Protein AF-B5HUN8-F1 (afdb_monomer_lite)

Radius of gyration: 24.02 Å; chains: 1; bounding box: 62×69×53 Å

Foldseek 3Di:
DFQAFQPPDPPPDDRQVLVVVLVVVVVVCVVVQLKDFPDDWDDDPRDIDTDIGNDDPVSVLQSQQVSCVPPRRDAFDWDADDDPPDPDPPDHDIDHHDDDPPPPDDDDDDDPPPDDDPPDPDDDDDDDDDDDDDD

Sequence (135 aa):
MPLLPTPDLPDGSYPFPWIEDVEDFLSGLEDQGDVEVFDEGEEDGDLYVFFVTGAGERDLLAVASRVATLPGVPAGAVAVLSNDEAEEFGLGRRVVLPLHVLAGSDSVGLGTQIRPVTQDMDHLVGRHGGPGGLQ

Organism: Streptomyces sviceus (strain ATCC 29083 / DSM 924 / JCM 4929 / NBRC 13980 / NCIMB 11184 / NRRL 5439 / UC 5370) (NCBI:txid463191)

Secondary structure (DSSP, 8-state):
-B-PPPTTPPTT--S-HHHHHHHHHHHHHHHHTS-EEEEEEEEETTEEEEEEESS-HHHHHHHHHHHTTSTTPPS--EEEE--TT-SSTT-SEEEESS-------------------------------------

pLDDT: mean 80.07, std 21.88, range [36.53, 98.19]

Structure (mmCIF, N/CA/C/O backbone):
data_AF-B5HUN8-F1
#
_entry.id   AF-B5HUN8-F1
#
loop_
_atom_site.group_PDB
_atom_site.id
_atom_site.type_symbol
_atom_site.label_atom_id
_atom_site.label_alt_id
_atom_site.label_comp_id
_atom_site.label_asym_id
_atom_site.label_entity_id
_atom_site.label_seq_id
_atom_site.pdbx_PDB_ins_code
_atom_site.Cartn_x
_atom_site.Cartn_y
_atom_site.Cartn_z
_atom_site.occupancy
_atom_site.B_iso_or_equiv
_atom_site.auth_seq_id
_atom_site.auth_comp_id
_atom_site.auth_asym_id
_atom_site.auth_atom_id
_atom_site.pdbx_PDB_model_num
ATOM 1 N N . MET A 1 1 ? 8.520 -0.936 2.068 1.00 93.50 1 MET A N 1
ATOM 2 C CA . MET A 1 1 ? 8.645 -2.029 1.077 1.00 93.50 1 MET A CA 1
ATOM 3 C C . MET A 1 1 ? 10.065 -2.050 0.549 1.00 93.50 1 MET A C 1
ATOM 5 O O . MET A 1 1 ? 10.556 -0.962 0.303 1.00 93.50 1 MET A O 1
ATOM 9 N N . PRO A 1 2 ? 10.743 -3.200 0.383 1.00 96.12 2 PRO A N 1
ATOM 10 C CA . PRO A 1 2 ? 12.069 -3.223 -0.240 1.00 96.12 2 PRO A CA 1
ATOM 11 C C . PRO A 1 2 ? 12.046 -2.625 -1.647 1.00 96.12 2 PRO A C 1
ATOM 13 O O . PRO A 1 2 ? 11.199 -3.002 -2.451 1.00 96.12 2 PRO A O 1
ATOM 16 N N . LEU A 1 3 ? 12.970 -1.721 -1.953 1.00 95.88 3 LEU A N 1
ATOM 17 C CA . LEU A 1 3 ? 13.075 -1.066 -3.254 1.00 95.88 3 LEU A CA 1
ATOM 18 C C . LEU A 1 3 ? 13.802 -1.984 -4.253 1.00 95.88 3 LEU A C 1
ATOM 20 O O . LEU A 1 3 ? 14.954 -1.768 -4.626 1.00 95.88 3 LEU A O 1
ATOM 24 N N . LEU A 1 4 ? 13.140 -3.079 -4.641 1.00 95.12 4 LEU A N 1
ATOM 25 C CA . LEU A 1 4 ? 13.680 -4.064 -5.578 1.00 95.12 4 LEU A CA 1
ATOM 26 C C . LEU A 1 4 ? 13.139 -3.816 -6.995 1.00 95.12 4 LEU A C 1
ATOM 28 O O . LEU A 1 4 ? 11.916 -3.757 -7.164 1.00 95.12 4 LEU A O 1
ATOM 32 N N . PRO A 1 5 ? 14.014 -3.705 -8.016 1.00 94.25 5 PRO A N 1
ATOM 33 C CA . PRO A 1 5 ? 13.579 -3.593 -9.401 1.00 94.25 5 PRO A CA 1
ATOM 34 C C . PRO A 1 5 ? 12.767 -4.814 -9.829 1.00 94.25 5 PRO A C 1
ATOM 36 O O . PRO A 1 5 ? 13.141 -5.953 -9.525 1.00 94.25 5 PRO A O 1
ATOM 39 N N . THR A 1 6 ? 11.689 -4.593 -10.577 1.00 94.69 6 THR A N 1
ATOM 40 C CA . THR A 1 6 ? 10.931 -5.692 -11.177 1.00 94.69 6 THR A CA 1
ATOM 41 C C . THR A 1 6 ? 11.802 -6.393 -12.231 1.00 94.69 6 THR A C 1
ATOM 43 O O . THR A 1 6 ? 12.351 -5.730 -13.116 1.00 94.69 6 THR A O 1
ATOM 46 N N . PRO A 1 7 ? 11.976 -7.725 -12.147 1.00 93.31 7 PRO A N 1
ATOM 47 C CA . PRO A 1 7 ? 12.779 -8.464 -13.113 1.00 93.31 7 PRO A CA 1
ATOM 48 C C . PRO A 1 7 ? 12.103 -8.497 -14.488 1.00 93.31 7 PRO A C 1
ATOM 50 O O . PRO A 1 7 ? 10.889 -8.350 -14.603 1.00 93.31 7 PRO A O 1
ATOM 53 N N . ASP A 1 8 ? 12.906 -8.738 -15.525 1.00 93.81 8 ASP A N 1
ATOM 54 C CA . ASP A 1 8 ? 12.443 -8.992 -16.897 1.00 93.81 8 ASP A CA 1
ATOM 55 C C . ASP A 1 8 ? 11.609 -7.858 -17.532 1.00 93.81 8 ASP A C 1
ATOM 57 O O . ASP A 1 8 ? 10.843 -8.086 -18.473 1.00 93.81 8 ASP A O 1
ATOM 61 N N . LEU A 1 9 ? 11.771 -6.620 -17.053 1.00 93.88 9 LEU A N 1
ATOM 62 C CA . LEU A 1 9 ? 11.168 -5.445 -17.679 1.00 93.88 9 LEU A CA 1
ATOM 63 C C . LEU A 1 9 ? 11.836 -5.105 -19.026 1.00 93.88 9 LEU A C 1
ATOM 65 O O . LEU A 1 9 ? 1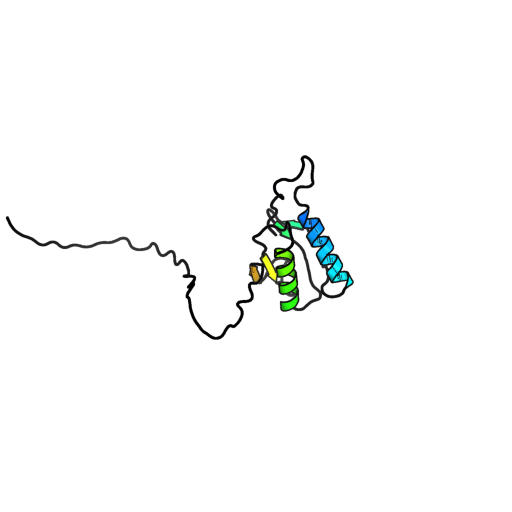3.047 -5.287 -19.175 1.00 93.88 9 LEU A O 1
ATOM 69 N N . PRO A 1 10 ? 11.081 -4.560 -20.003 1.00 95.50 10 PRO A N 1
ATOM 70 C CA . PRO A 1 10 ? 11.659 -4.040 -21.239 1.00 95.50 10 PRO A CA 1
ATOM 71 C C . PR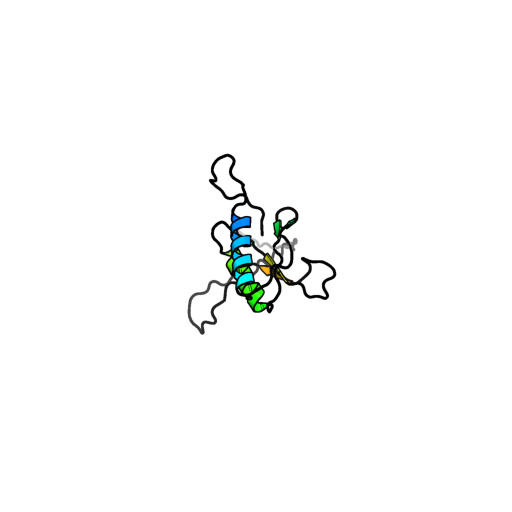O A 1 10 ? 12.696 -2.941 -20.982 1.00 95.50 10 PRO A C 1
ATOM 73 O O . PRO A 1 10 ? 12.530 -2.121 -20.076 1.00 95.50 10 PRO A O 1
ATOM 76 N N . ASP A 1 11 ? 13.715 -2.863 -21.838 1.00 93.12 11 ASP A N 1
ATOM 77 C CA . ASP A 1 11 ? 14.751 -1.831 -21.758 1.00 93.12 11 ASP A CA 1
ATOM 78 C C . ASP A 1 11 ? 14.151 -0.415 -21.742 1.00 93.12 11 ASP A C 1
ATOM 80 O O . ASP A 1 11 ? 13.317 -0.060 -22.577 1.00 93.12 11 ASP A O 1
ATOM 84 N N . GLY A 1 12 ? 14.608 0.409 -20.796 1.00 93.75 12 GLY A N 1
ATOM 85 C CA . GLY A 1 12 ? 14.139 1.787 -20.622 1.00 93.75 12 GLY A CA 1
ATOM 86 C C . GLY A 1 12 ? 12.818 1.933 -19.861 1.00 93.75 12 GLY A C 1
ATOM 87 O O . GLY A 1 12 ? 12.350 3.059 -19.707 1.00 93.75 12 GLY A O 1
ATOM 88 N N . SER A 1 13 ? 12.230 0.836 -19.373 1.00 96.06 13 SER A N 1
ATOM 89 C CA . SER A 1 13 ? 11.061 0.891 -18.485 1.00 96.06 13 SER A CA 1
ATOM 90 C C . SER A 1 13 ? 11.429 1.458 -17.115 1.00 96.06 13 SER A C 1
ATOM 92 O O . SER A 1 13 ? 12.562 1.309 -16.650 1.00 96.06 13 SER A O 1
ATOM 94 N N . TYR A 1 14 ? 10.451 2.070 -16.447 1.00 95.31 14 TYR A N 1
ATOM 95 C CA . TYR A 1 14 ? 10.582 2.431 -15.040 1.00 95.31 14 TYR A CA 1
ATOM 96 C C . TYR A 1 14 ? 10.774 1.152 -14.197 1.00 95.31 14 TYR A C 1
ATOM 98 O O . TYR A 1 14 ? 9.996 0.214 -14.365 1.00 95.31 14 TYR A O 1
ATOM 106 N N . PRO A 1 15 ? 11.807 1.063 -13.336 1.00 96.25 15 PRO A N 1
ATOM 107 C CA . PRO A 1 15 ? 12.168 -0.186 -12.659 1.00 96.25 15 PRO A CA 1
ATOM 108 C C . PRO A 1 15 ? 11.232 -0.603 -11.517 1.00 96.25 15 PRO A C 1
ATOM 110 O O . PRO A 1 15 ? 11.311 -1.752 -11.081 1.00 96.25 15 PRO A O 1
ATOM 113 N N . PHE A 1 16 ? 10.365 0.292 -11.031 1.00 97.06 16 PHE A N 1
ATOM 114 C CA . PHE A 1 16 ? 9.515 0.059 -9.856 1.00 97.06 16 PHE A CA 1
ATOM 115 C C . PHE A 1 16 ? 8.016 0.256 -10.156 1.00 97.06 16 PHE A C 1
ATOM 117 O O . PHE A 1 16 ? 7.341 0.980 -9.430 1.00 97.06 16 PHE A O 1
ATOM 124 N N . PRO A 1 17 ? 7.458 -0.382 -11.204 1.00 96.69 17 PRO A N 1
ATOM 125 C CA . PRO A 1 17 ? 6.056 -0.186 -11.592 1.00 96.69 17 PRO A CA 1
ATOM 126 C C . PRO A 1 17 ? 5.065 -0.559 -10.478 1.00 96.69 17 PRO A C 1
ATOM 128 O O . PRO A 1 17 ? 3.968 -0.024 -10.418 1.00 96.69 17 PRO A O 1
ATOM 131 N N . TRP A 1 18 ? 5.477 -1.429 -9.551 1.00 97.12 18 TRP A N 1
ATOM 132 C CA . TRP A 1 18 ? 4.674 -1.806 -8.393 1.00 97.12 18 TRP A CA 1
ATOM 133 C C . TRP A 1 18 ? 4.375 -0.633 -7.448 1.00 97.12 18 TRP A C 1
ATOM 135 O O . TRP A 1 18 ? 3.457 -0.755 -6.646 1.00 97.12 18 TRP A O 1
ATOM 145 N N . ILE A 1 19 ? 5.137 0.469 -7.491 1.00 98.12 19 ILE A N 1
ATOM 146 C CA . ILE A 1 19 ? 4.842 1.660 -6.682 1.00 98.12 19 ILE A CA 1
ATOM 147 C C . ILE A 1 19 ? 3.510 2.259 -7.137 1.00 98.12 19 ILE A C 1
ATOM 149 O O . ILE A 1 19 ? 2.606 2.381 -6.317 1.00 98.12 19 ILE A O 1
ATOM 153 N N . GLU A 1 20 ? 3.358 2.501 -8.442 1.00 96.81 20 GLU A N 1
ATOM 154 C CA . GLU A 1 20 ? 2.118 3.017 -9.038 1.00 96.81 20 GLU A CA 1
ATOM 155 C C . GLU A 1 20 ? 0.939 2.064 -8.764 1.00 96.81 20 GLU A C 1
ATOM 157 O O . GLU A 1 20 ? -0.129 2.503 -8.351 1.00 96.81 20 GLU A O 1
ATOM 162 N N . ASP A 1 21 ? 1.145 0.744 -8.881 1.00 97.69 21 ASP A N 1
ATOM 163 C CA . ASP A 1 21 ? 0.099 -0.250 -8.582 1.00 97.69 21 ASP A CA 1
ATOM 164 C C . ASP A 1 21 ? -0.378 -0.196 -7.114 1.00 97.69 21 ASP A C 1
ATOM 166 O O . ASP A 1 21 ? -1.549 -0.459 -6.814 1.00 97.69 21 ASP A O 1
ATOM 170 N N . VAL A 1 22 ? 0.529 0.096 -6.174 1.00 98.19 22 VAL A N 1
ATOM 171 C CA . VAL A 1 22 ? 0.190 0.249 -4.752 1.00 98.19 22 VAL A CA 1
ATOM 172 C C . VAL A 1 22 ? -0.527 1.572 -4.508 1.00 98.19 22 VAL A C 1
ATOM 174 O O . VAL A 1 22 ? -1.517 1.577 -3.775 1.00 98.19 22 VAL A O 1
ATOM 177 N N . GLU A 1 23 ? -0.065 2.665 -5.112 1.00 97.62 23 GLU A N 1
ATOM 178 C CA . GLU A 1 23 ? -0.710 3.980 -5.021 1.00 97.62 23 GLU A CA 1
ATOM 179 C C . GLU A 1 23 ? -2.145 3.922 -5.550 1.00 97.62 23 GLU A C 1
ATOM 181 O O . GLU A 1 23 ? -3.075 4.250 -4.813 1.00 97.62 23 GLU A O 1
ATOM 186 N N . ASP A 1 24 ? -2.346 3.377 -6.752 1.00 97.81 24 ASP A N 1
ATOM 187 C CA . ASP A 1 24 ? -3.668 3.186 -7.357 1.00 97.81 24 ASP A CA 1
ATOM 188 C C . ASP A 1 24 ? -4.589 2.351 -6.455 1.00 97.81 24 ASP A C 1
ATOM 190 O O . ASP A 1 24 ? -5.778 2.649 -6.281 1.00 97.81 24 ASP A O 1
ATOM 194 N N . PHE A 1 25 ? -4.046 1.293 -5.846 1.00 98.00 25 PHE A N 1
ATOM 195 C CA . PHE A 1 25 ? -4.794 0.463 -4.911 1.00 98.00 25 PHE A CA 1
ATOM 196 C C . PHE A 1 25 ? -5.212 1.235 -3.650 1.00 98.00 25 PHE A C 1
ATOM 198 O O . PHE A 1 25 ? -6.357 1.096 -3.207 1.00 98.00 25 PHE A O 1
ATOM 205 N N . LEU A 1 26 ? -4.308 2.024 -3.064 1.00 97.69 26 LEU A N 1
ATOM 206 C CA . LEU A 1 26 ? -4.569 2.797 -1.849 1.00 97.69 26 LEU A CA 1
ATOM 207 C C . LEU A 1 26 ? -5.539 3.953 -2.105 1.00 97.69 26 LEU A C 1
ATOM 209 O O . LEU A 1 26 ? -6.495 4.094 -1.343 1.00 97.69 26 LEU A O 1
ATOM 213 N N . SER A 1 27 ? -5.373 4.696 -3.200 1.00 97.06 27 SER A N 1
ATOM 214 C CA . SER A 1 27 ? -6.326 5.731 -3.618 1.00 97.06 27 SER A CA 1
ATOM 215 C C . SER A 1 27 ? -7.723 5.151 -3.836 1.00 97.06 27 SER A C 1
ATOM 217 O O . SER A 1 27 ? -8.716 5.732 -3.405 1.00 97.06 27 SER A O 1
ATOM 219 N N . GLY A 1 28 ? -7.824 3.948 -4.411 1.00 98.06 28 GLY A N 1
ATOM 220 C CA . GLY A 1 28 ? -9.109 3.265 -4.541 1.00 98.06 28 GLY A CA 1
ATOM 221 C C . GLY A 1 28 ? -9.779 2.952 -3.197 1.00 98.06 28 GLY A C 1
ATOM 222 O O . GLY A 1 28 ? -11.006 2.993 -3.105 1.00 98.06 28 GLY A O 1
ATOM 223 N N . LEU A 1 29 ? -9.015 2.620 -2.151 1.00 97.56 29 LEU A N 1
ATOM 224 C CA . LEU A 1 29 ? -9.561 2.411 -0.802 1.00 97.56 29 LEU A CA 1
ATOM 225 C C . LEU A 1 29 ? -9.942 3.729 -0.117 1.00 97.56 29 LEU A C 1
ATOM 227 O O . LEU A 1 29 ? -10.939 3.771 0.604 1.00 97.56 29 LEU A O 1
ATOM 231 N N . GLU A 1 30 ? -9.183 4.792 -0.366 1.00 97.19 30 GLU A N 1
ATOM 232 C CA . GLU A 1 30 ? -9.488 6.139 0.116 1.00 97.19 30 GLU A CA 1
ATOM 233 C C . GLU A 1 30 ? -10.798 6.675 -0.462 1.00 97.19 30 GLU A C 1
ATOM 235 O O . GLU A 1 30 ? -11.668 7.114 0.291 1.00 97.19 30 GLU A O 1
ATOM 240 N N . ASP A 1 31 ? -11.018 6.508 -1.766 1.00 97.62 31 ASP A N 1
ATOM 241 C CA . A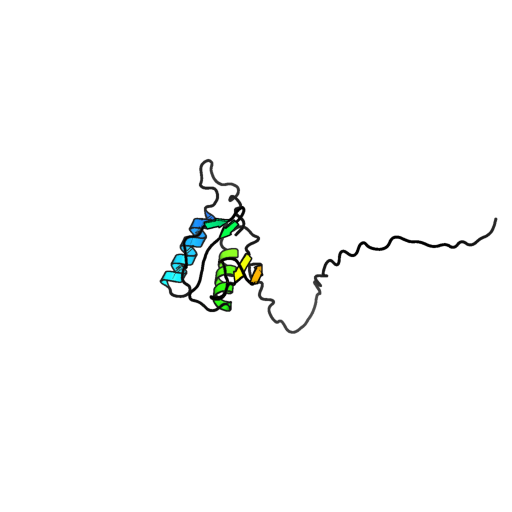SP A 1 31 ? -12.281 6.863 -2.423 1.00 97.62 31 ASP A CA 1
ATOM 242 C C . ASP A 1 31 ? -13.497 6.118 -1.830 1.00 97.62 31 ASP A C 1
ATOM 244 O O . ASP A 1 31 ? -14.631 6.607 -1.878 1.00 97.62 31 ASP A O 1
ATOM 248 N N . GLN A 1 32 ? -13.278 4.924 -1.269 1.00 95.44 32 GLN A N 1
ATOM 249 C CA . GLN A 1 32 ? -14.303 4.125 -0.584 1.00 95.44 32 GLN A CA 1
ATOM 250 C C . GLN A 1 32 ? -14.482 4.516 0.892 1.00 95.44 32 GLN A C 1
ATOM 252 O O . GLN A 1 32 ? -15.498 4.156 1.494 1.00 95.44 32 GLN A O 1
ATOM 257 N N . GLY A 1 33 ? -13.537 5.267 1.464 1.00 93.44 33 GLY A N 1
ATOM 258 C CA . GLY A 1 33 ? -13.493 5.629 2.880 1.00 93.44 33 GLY A CA 1
ATOM 259 C C . GLY A 1 33 ? -13.013 4.503 3.801 1.00 93.44 33 GLY A C 1
ATOM 260 O O . GLY A 1 33 ? -13.315 4.538 4.994 1.00 93.44 33 GLY A O 1
ATOM 261 N N . ASP A 1 34 ? -12.311 3.497 3.268 1.00 93.25 34 ASP A N 1
ATOM 262 C CA . ASP A 1 34 ? -11.795 2.365 4.054 1.00 93.25 34 ASP A CA 1
ATOM 263 C C . ASP A 1 34 ? -10.500 2.720 4.806 1.00 93.25 34 ASP A C 1
ATOM 265 O O . ASP A 1 34 ? -10.257 2.206 5.899 1.00 93.25 34 ASP A O 1
ATOM 269 N N . VAL A 1 35 ? -9.662 3.574 4.212 1.00 95.25 35 VAL A N 1
ATOM 270 C CA . VAL A 1 35 ? -8.424 4.142 4.778 1.00 95.25 35 VAL A CA 1
ATOM 271 C C . VAL A 1 35 ? -8.220 5.550 4.216 1.00 95.25 35 VAL A C 1
ATOM 273 O O . VAL A 1 35 ? -8.928 5.951 3.303 1.00 95.25 35 VAL A O 1
ATOM 276 N N . GLU A 1 36 ? -7.237 6.281 4.722 1.00 95.00 36 GLU A N 1
ATOM 277 C CA . GLU A 1 36 ? -6.794 7.569 4.173 1.00 95.00 36 GLU A CA 1
ATOM 278 C C . GLU A 1 36 ? -5.308 7.475 3.807 1.00 95.00 36 GLU A C 1
ATOM 280 O O . GLU A 1 36 ? -4.529 6.883 4.570 1.00 95.00 36 GLU A O 1
ATOM 285 N N . VAL A 1 37 ? -4.905 8.048 2.670 1.00 94.25 37 VAL A N 1
ATOM 286 C CA . VAL A 1 37 ? -3.483 8.211 2.332 1.00 94.25 37 VAL A CA 1
ATOM 287 C C . VAL A 1 37 ? -3.003 9.476 3.031 1.00 94.25 37 VAL A C 1
ATOM 289 O O . VAL A 1 37 ? -3.464 10.577 2.752 1.00 94.25 37 VAL A O 1
ATOM 292 N N . PHE A 1 38 ? -2.122 9.311 4.015 1.00 90.81 38 PHE A N 1
ATOM 293 C CA . PHE A 1 38 ? -1.762 10.411 4.907 1.00 90.81 38 PHE A CA 1
ATOM 294 C C . PHE A 1 38 ? -0.794 11.406 4.260 1.00 90.81 38 PHE A C 1
ATOM 296 O O . PHE A 1 38 ? -0.918 12.610 4.477 1.00 90.81 38 PHE A O 1
ATOM 303 N N . ASP A 1 39 ? 0.168 10.894 3.496 1.00 91.12 39 ASP A N 1
ATOM 304 C CA . ASP A 1 39 ? 1.182 11.681 2.800 1.00 91.12 39 ASP A CA 1
ATOM 305 C C . ASP A 1 39 ? 1.628 10.949 1.528 1.00 91.12 39 ASP A C 1
ATOM 307 O O . ASP A 1 39 ? 1.325 9.761 1.344 1.00 91.12 39 ASP A O 1
ATOM 311 N N . GLU A 1 40 ? 2.351 11.658 0.666 1.00 90.19 40 GLU A N 1
ATOM 312 C CA . GLU A 1 40 ? 2.987 11.082 -0.516 1.00 90.19 40 GLU A CA 1
ATOM 313 C C . GLU A 1 40 ? 3.981 9.980 -0.112 1.00 90.19 40 GLU A C 1
ATOM 315 O O . GLU A 1 40 ? 4.656 10.054 0.918 1.00 90.19 40 GLU A O 1
ATOM 320 N N . GLY A 1 41 ? 4.055 8.920 -0.922 1.00 93.31 41 GLY A N 1
ATOM 321 C CA . GLY A 1 41 ? 5.038 7.865 -0.714 1.00 93.31 41 GLY A CA 1
ATOM 322 C C . GLY A 1 41 ? 6.459 8.378 -0.947 1.00 93.31 41 GLY A C 1
ATOM 323 O O . GLY A 1 41 ? 6.703 9.203 -1.829 1.00 93.31 41 GLY A O 1
ATOM 324 N N . GLU A 1 42 ? 7.421 7.871 -0.178 1.00 94.12 42 GLU A N 1
ATOM 325 C CA . GLU A 1 42 ? 8.810 8.329 -0.268 1.00 94.12 42 GLU A CA 1
ATOM 326 C C . GLU A 1 42 ? 9.836 7.196 -0.169 1.00 94.12 42 GLU A C 1
ATOM 328 O O . GLU A 1 42 ? 9.575 6.114 0.363 1.00 94.12 42 GLU A O 1
ATOM 333 N N . GLU A 1 43 ? 11.034 7.456 -0.691 1.00 94.88 43 GLU A N 1
ATOM 334 C CA . GLU A 1 43 ? 12.187 6.568 -0.555 1.00 94.88 43 GLU A CA 1
ATOM 335 C C . GLU A 1 43 ? 12.911 6.814 0.778 1.00 94.88 43 GLU A C 1
ATOM 337 O O . GLU A 1 43 ? 13.335 7.930 1.074 1.00 94.88 43 GLU A O 1
ATOM 342 N N . ASP A 1 44 ? 13.135 5.744 1.539 1.00 90.81 44 ASP A N 1
ATOM 343 C CA . ASP A 1 44 ? 13.973 5.714 2.740 1.00 90.81 44 ASP A CA 1
ATOM 344 C C . ASP A 1 44 ? 15.060 4.639 2.583 1.00 90.81 44 ASP A C 1
ATOM 346 O O . ASP A 1 44 ? 14.871 3.451 2.872 1.00 90.81 44 ASP A O 1
ATOM 350 N N . GLY A 1 45 ? 16.215 5.051 2.057 1.00 93.06 45 GLY A N 1
ATOM 351 C CA . GLY A 1 45 ? 17.334 4.154 1.772 1.00 93.06 45 GLY A CA 1
ATOM 352 C C . GLY A 1 45 ? 16.968 3.077 0.747 1.00 93.06 45 GLY A C 1
ATOM 353 O O . GLY A 1 45 ? 16.688 3.381 -0.406 1.00 93.06 45 GLY A O 1
ATOM 354 N N . ASP A 1 46 ? 16.977 1.811 1.170 1.00 95.38 46 ASP A N 1
ATOM 355 C CA . ASP A 1 46 ? 16.617 0.661 0.323 1.00 95.38 46 ASP A CA 1
ATOM 356 C C . ASP A 1 46 ? 15.117 0.315 0.409 1.00 95.38 46 ASP A C 1
ATOM 358 O O . ASP A 1 46 ? 14.702 -0.800 0.066 1.00 95.38 46 ASP A O 1
ATOM 362 N N . LEU A 1 47 ? 14.296 1.228 0.935 1.00 94.88 47 LEU A N 1
ATOM 363 C CA . LEU A 1 47 ? 12.862 1.050 1.120 1.00 94.88 47 LEU A CA 1
ATOM 364 C C . LEU A 1 47 ? 12.075 2.149 0.403 1.00 94.88 47 LEU A C 1
ATOM 366 O O . LEU A 1 47 ? 12.504 3.290 0.341 1.00 94.88 47 LEU A O 1
ATOM 370 N N . TYR A 1 48 ? 10.876 1.808 -0.053 1.00 96.06 48 TYR A N 1
ATOM 371 C CA . TYR A 1 48 ? 9.813 2.769 -0.340 1.00 96.06 48 TYR A CA 1
ATOM 372 C C . TYR A 1 48 ? 8.736 2.682 0.743 1.00 96.06 48 TYR A C 1
ATOM 374 O O . TYR A 1 48 ? 8.339 1.570 1.133 1.00 96.06 48 TYR A O 1
ATOM 382 N N . VAL A 1 49 ? 8.269 3.814 1.247 1.00 94.31 49 VAL A N 1
ATOM 383 C CA . VAL A 1 49 ? 7.351 3.916 2.385 1.00 94.31 49 VAL A CA 1
ATOM 384 C C . VAL A 1 49 ? 6.025 4.509 1.919 1.00 94.31 49 VAL A C 1
ATOM 386 O O . VAL A 1 49 ? 6.005 5.477 1.175 1.00 94.31 49 VAL A O 1
ATOM 389 N N . PHE A 1 50 ? 4.920 3.911 2.369 1.00 95.69 50 PHE A N 1
ATOM 390 C CA . PHE A 1 50 ? 3.565 4.424 2.160 1.00 95.69 50 PHE A CA 1
ATOM 391 C C . PHE A 1 50 ? 2.951 4.755 3.516 1.00 95.69 50 PHE A C 1
ATOM 393 O O . PHE A 1 50 ? 3.077 3.959 4.456 1.00 95.69 50 PHE A O 1
ATOM 400 N N . PHE A 1 51 ? 2.248 5.882 3.601 1.00 93.50 51 PHE A N 1
ATOM 401 C CA . PHE A 1 51 ? 1.623 6.355 4.831 1.00 93.50 51 PHE A CA 1
ATOM 402 C C . PHE A 1 51 ? 0.104 6.221 4.734 1.00 93.50 51 PHE A C 1
ATOM 404 O O . PHE A 1 51 ? -0.540 6.887 3.930 1.00 93.50 51 PHE A O 1
ATOM 411 N N . VAL A 1 52 ? -0.475 5.347 5.562 1.00 93.94 52 VAL A N 1
ATOM 412 C CA . VAL A 1 52 ? -1.923 5.092 5.596 1.00 93.94 52 VAL A CA 1
ATOM 413 C C . VAL A 1 52 ? -2.482 5.264 7.004 1.00 93.94 52 VAL A C 1
ATOM 415 O O . VAL A 1 52 ? -1.865 4.839 7.984 1.00 93.94 52 VAL A O 1
ATOM 418 N N . THR A 1 53 ? -3.659 5.877 7.103 1.00 93.50 53 THR A N 1
ATOM 419 C CA . THR A 1 53 ? -4.360 6.172 8.360 1.00 93.50 53 THR A CA 1
ATOM 420 C C . THR A 1 53 ? -5.880 6.029 8.185 1.00 93.50 53 THR A C 1
ATOM 422 O O . THR A 1 53 ? -6.337 5.317 7.292 1.00 93.50 53 THR A O 1
ATOM 425 N N . GLY A 1 54 ? -6.678 6.623 9.073 1.00 91.44 54 GLY A N 1
ATOM 426 C CA . GLY A 1 54 ? -8.139 6.705 8.944 1.00 91.44 54 GLY A CA 1
ATOM 427 C C . GLY A 1 54 ? -8.894 5.454 9.403 1.00 91.44 54 GLY A C 1
ATOM 428 O O . GLY A 1 54 ? -10.118 5.474 9.500 1.00 91.44 54 GLY A O 1
ATOM 429 N N . ALA A 1 55 ? -8.182 4.380 9.760 1.00 92.62 55 ALA A N 1
ATOM 430 C CA . ALA A 1 55 ? -8.767 3.112 10.186 1.00 92.62 55 ALA A CA 1
ATOM 431 C C . ALA A 1 55 ? -8.131 2.556 11.469 1.00 92.62 55 ALA A C 1
ATOM 433 O O . ALA A 1 55 ? -7.074 2.992 11.928 1.00 92.62 55 ALA A O 1
ATOM 434 N N . GLY A 1 56 ? -8.789 1.561 12.069 1.00 92.00 56 GLY A N 1
ATOM 435 C CA . GLY A 1 56 ? -8.255 0.861 13.235 1.00 92.00 56 GLY A CA 1
ATOM 436 C C . GLY A 1 56 ? -7.031 0.007 12.889 1.00 92.00 56 GLY A C 1
ATOM 437 O O . GLY A 1 56 ? -6.909 -0.502 11.778 1.00 92.00 56 GLY A O 1
ATOM 438 N N . GLU A 1 57 ? -6.153 -0.227 13.871 1.00 92.69 57 GLU A N 1
ATOM 439 C CA . GLU A 1 57 ? -4.899 -0.990 13.711 1.00 92.69 57 GLU A CA 1
ATOM 440 C C . GLU A 1 57 ? -5.082 -2.317 12.951 1.00 92.69 57 GLU A C 1
ATOM 442 O O . GLU A 1 57 ? -4.298 -2.661 12.068 1.00 92.69 57 GLU A O 1
ATOM 447 N N . ARG A 1 58 ? -6.140 -3.068 13.283 1.00 93.75 58 ARG A N 1
ATOM 448 C CA . ARG A 1 58 ? -6.452 -4.352 12.645 1.00 93.75 58 ARG A CA 1
ATOM 449 C C . ARG A 1 58 ? -6.723 -4.197 11.148 1.00 93.75 58 ARG A C 1
ATOM 451 O O . ARG A 1 58 ? -6.265 -5.032 10.371 1.00 93.75 58 ARG A O 1
ATOM 458 N N . ASP A 1 59 ? -7.470 -3.169 10.770 1.00 94.81 59 ASP A N 1
ATOM 459 C CA . ASP A 1 59 ? -7.885 -2.936 9.390 1.00 94.81 59 ASP A CA 1
ATOM 460 C C . ASP A 1 59 ? -6.712 -2.380 8.576 1.00 94.81 59 ASP A C 1
ATOM 462 O O . ASP A 1 59 ? -6.426 -2.894 7.495 1.00 94.81 59 ASP A O 1
ATOM 466 N N . LEU A 1 60 ? -5.920 -1.469 9.156 1.00 94.81 60 LEU A N 1
ATOM 467 C CA . LEU A 1 60 ? -4.664 -0.993 8.562 1.00 94.81 60 LEU A CA 1
ATOM 468 C C . LEU A 1 60 ? -3.681 -2.141 8.301 1.00 94.81 60 LEU A C 1
ATOM 470 O O . LEU A 1 60 ? -3.098 -2.237 7.222 1.00 94.81 60 LEU A O 1
ATOM 474 N N . LEU A 1 61 ? -3.523 -3.069 9.249 1.00 95.81 61 LEU A N 1
ATOM 475 C CA . LEU A 1 61 ? -2.680 -4.250 9.051 1.00 95.81 61 LEU A CA 1
ATOM 476 C C . LEU A 1 61 ? -3.234 -5.213 7.992 1.00 95.81 61 LEU A C 1
ATOM 478 O O . LEU A 1 61 ? -2.452 -5.874 7.299 1.00 95.81 61 LEU A O 1
ATOM 482 N N . ALA A 1 62 ? -4.558 -5.323 7.864 1.00 96.12 62 ALA A N 1
ATOM 483 C CA . ALA A 1 62 ? -5.186 -6.128 6.821 1.00 96.12 62 ALA A CA 1
ATOM 484 C C . ALA A 1 62 ? -4.946 -5.517 5.432 1.00 96.12 62 ALA A C 1
ATOM 486 O O . ALA A 1 62 ? -4.565 -6.240 4.508 1.00 96.12 62 ALA A O 1
ATOM 487 N N . VAL A 1 63 ? -5.080 -4.194 5.305 1.00 96.44 63 VAL A N 1
ATOM 488 C CA . VAL A 1 63 ? -4.746 -3.445 4.086 1.00 96.44 63 VAL A CA 1
ATOM 489 C C . VAL A 1 63 ? -3.267 -3.605 3.751 1.00 96.44 63 VAL A C 1
ATOM 491 O O . VAL A 1 63 ? -2.948 -4.074 2.662 1.00 96.44 63 VAL A O 1
ATOM 494 N N . ALA A 1 64 ? -2.362 -3.350 4.698 1.00 96.44 64 ALA A N 1
ATOM 495 C CA . ALA A 1 64 ? -0.924 -3.503 4.483 1.00 96.44 64 ALA A CA 1
ATOM 496 C C . ALA A 1 64 ? -0.543 -4.942 4.084 1.00 96.44 64 ALA A C 1
ATOM 498 O O . ALA A 1 64 ? 0.291 -5.155 3.203 1.00 96.44 64 ALA A O 1
ATOM 499 N N . SER A 1 65 ? -1.197 -5.951 4.672 1.00 97.12 65 SER A N 1
ATOM 500 C CA . SER A 1 65 ? -1.012 -7.351 4.267 1.00 97.12 65 SER A CA 1
ATOM 501 C C . SER A 1 65 ? -1.462 -7.600 2.834 1.00 97.12 65 SER A C 1
ATOM 503 O O . SER A 1 65 ? -0.788 -8.328 2.114 1.00 97.12 65 SER A O 1
ATOM 505 N N . ARG A 1 66 ? -2.579 -7.002 2.408 1.00 97.00 66 ARG A N 1
ATOM 506 C CA . ARG A 1 66 ? -3.070 -7.117 1.032 1.00 97.00 66 ARG A CA 1
ATOM 507 C C . ARG A 1 66 ? -2.114 -6.446 0.048 1.00 97.00 66 ARG A C 1
ATOM 509 O O . ARG A 1 66 ? -1.779 -7.073 -0.954 1.00 97.00 66 ARG A O 1
ATOM 516 N N . VAL A 1 67 ? -1.615 -5.252 0.376 1.00 97.69 67 VAL A N 1
ATOM 517 C CA . VAL A 1 67 ? -0.579 -4.550 -0.399 1.00 97.69 67 VAL A CA 1
ATOM 518 C C . VAL A 1 67 ? 0.654 -5.438 -0.580 1.00 97.69 67 VAL A C 1
ATOM 520 O O . VAL A 1 67 ? 1.109 -5.636 -1.700 1.00 97.69 67 VAL A O 1
ATOM 523 N N . ALA A 1 68 ? 1.141 -6.065 0.495 1.00 97.38 68 ALA A N 1
ATOM 524 C CA . ALA A 1 68 ? 2.295 -6.971 0.456 1.00 97.38 68 ALA A CA 1
ATOM 525 C C . ALA A 1 68 ? 2.094 -8.228 -0.417 1.00 97.38 68 ALA A C 1
ATOM 527 O O . ALA A 1 68 ? 3.043 -8.977 -0.640 1.00 97.38 68 ALA A O 1
ATOM 528 N N . THR A 1 69 ? 0.866 -8.486 -0.879 1.00 96.81 69 THR A N 1
ATOM 529 C CA . THR A 1 69 ? 0.522 -9.601 -1.774 1.00 96.81 69 THR A CA 1
ATOM 530 C C . THR A 1 69 ? 0.101 -9.160 -3.172 1.00 96.81 69 THR A C 1
ATOM 532 O O . THR A 1 69 ? -0.276 -10.016 -3.977 1.00 96.81 69 THR A O 1
ATOM 535 N N . LEU A 1 70 ? 0.123 -7.857 -3.471 1.00 97.44 70 LEU A N 1
ATOM 536 C CA . LEU A 1 70 ? -0.199 -7.381 -4.812 1.00 97.44 70 LEU A CA 1
ATOM 537 C C . LEU A 1 70 ? 0.818 -7.933 -5.826 1.00 97.44 70 LEU A C 1
ATOM 539 O O . LEU A 1 70 ? 1.992 -8.123 -5.490 1.00 97.44 70 LEU A O 1
ATOM 543 N N . PRO A 1 71 ? 0.388 -8.225 -7.067 1.00 95.06 71 PRO A N 1
ATOM 544 C CA . PRO A 1 71 ? 1.304 -8.644 -8.120 1.00 95.06 71 PRO A CA 1
ATOM 545 C C . PRO A 1 71 ? 2.454 -7.644 -8.281 1.00 95.06 71 PRO A C 1
ATOM 547 O O . PRO A 1 71 ? 2.240 -6.443 -8.228 1.00 95.06 71 PRO A O 1
ATOM 550 N N . GLY A 1 72 ? 3.679 -8.139 -8.458 1.00 94.25 72 GLY A N 1
ATOM 551 C CA . GLY A 1 72 ? 4.856 -7.286 -8.660 1.00 94.25 72 GLY A CA 1
ATOM 552 C C . GLY A 1 72 ? 5.443 -6.662 -7.390 1.00 94.25 72 GLY A C 1
ATOM 553 O O . GLY A 1 72 ? 6.623 -6.309 -7.411 1.00 94.25 72 GLY A O 1
ATOM 554 N N . VAL A 1 73 ? 4.695 -6.600 -6.280 1.00 96.31 73 VAL A N 1
ATOM 555 C CA . VAL A 1 73 ? 5.214 -6.083 -5.006 1.00 96.31 73 VAL A CA 1
ATOM 556 C C . VAL A 1 73 ? 6.292 -7.024 -4.450 1.00 96.31 73 VAL A C 1
ATOM 558 O O . VAL A 1 73 ? 6.071 -8.236 -4.338 1.00 96.31 73 VAL A O 1
ATOM 561 N N . PRO A 1 74 ? 7.473 -6.497 -4.083 1.00 95.19 74 PRO A N 1
ATOM 562 C CA . PRO A 1 74 ? 8.556 -7.313 -3.560 1.00 95.19 74 PRO A CA 1
ATOM 563 C C . PRO A 1 74 ? 8.236 -7.890 -2.177 1.00 95.19 74 PRO A C 1
ATOM 565 O O . PRO A 1 74 ? 7.663 -7.238 -1.303 1.00 95.19 74 PRO A O 1
ATOM 568 N N . ALA A 1 75 ? 8.676 -9.130 -1.953 1.00 94.31 75 ALA A N 1
ATOM 569 C CA . ALA A 1 75 ? 8.612 -9.763 -0.641 1.00 94.31 75 ALA A CA 1
ATOM 570 C C . ALA A 1 75 ? 9.486 -9.018 0.386 1.00 94.31 75 ALA A C 1
ATOM 572 O O . ALA A 1 75 ? 10.439 -8.331 0.029 1.00 94.31 75 ALA A O 1
ATOM 573 N N . GLY A 1 76 ? 9.201 -9.206 1.679 1.00 94.06 76 GLY A N 1
ATOM 574 C CA . GLY A 1 76 ? 9.934 -8.538 2.766 1.00 94.06 76 GLY A CA 1
ATOM 575 C C . GLY A 1 76 ? 9.297 -7.227 3.233 1.00 94.06 76 GLY A C 1
ATOM 576 O O . GLY A 1 76 ? 9.936 -6.438 3.926 1.00 94.06 76 GLY A O 1
ATOM 577 N N . ALA A 1 77 ? 8.036 -7.001 2.871 1.00 95.62 77 ALA A N 1
ATOM 578 C CA . ALA A 1 77 ? 7.208 -5.930 3.395 1.00 95.62 77 ALA A CA 1
ATOM 579 C C . ALA A 1 77 ? 7.132 -5.954 4.935 1.00 95.62 77 ALA A C 1
ATOM 581 O O . ALA A 1 77 ? 6.972 -7.005 5.563 1.00 95.62 77 ALA A O 1
ATOM 582 N N . VAL A 1 78 ? 7.203 -4.772 5.543 1.00 94.25 78 VAL A N 1
ATOM 583 C CA . VAL A 1 78 ? 7.029 -4.564 6.983 1.00 94.25 78 VAL A CA 1
ATOM 584 C C . VAL A 1 78 ? 6.110 -3.366 7.167 1.00 94.25 78 VAL A C 1
ATOM 586 O O . VAL A 1 78 ? 6.368 -2.314 6.587 1.00 94.25 78 VAL A O 1
ATOM 589 N N . ALA A 1 79 ? 5.066 -3.518 7.978 1.00 94.31 79 ALA A N 1
ATOM 590 C CA . ALA A 1 79 ? 4.298 -2.388 8.489 1.00 94.31 79 ALA A CA 1
ATOM 591 C C . ALA A 1 79 ? 4.960 -1.860 9.761 1.00 94.31 79 ALA A C 1
ATOM 593 O O . ALA A 1 79 ? 5.381 -2.644 10.618 1.00 94.31 79 ALA A O 1
ATOM 594 N N . VAL A 1 80 ? 5.008 -0.539 9.904 1.00 92.56 80 VAL A N 1
ATOM 595 C CA . VAL A 1 80 ? 5.313 0.105 11.180 1.00 92.56 80 VAL A CA 1
ATOM 596 C C . VAL A 1 80 ? 4.050 0.783 11.677 1.00 92.56 80 VAL A C 1
ATOM 598 O O . VAL A 1 80 ? 3.475 1.611 10.982 1.00 92.56 80 VAL A O 1
ATOM 601 N N . LEU A 1 81 ? 3.605 0.389 12.866 1.00 89.94 81 LEU A N 1
ATOM 602 C CA . LEU A 1 81 ? 2.453 0.990 13.520 1.00 89.94 81 LEU A CA 1
ATOM 603 C C . LEU A 1 81 ? 2.929 2.039 14.514 1.00 89.94 81 LEU A C 1
ATOM 605 O O . LEU A 1 81 ? 3.546 1.695 15.529 1.00 89.94 81 LEU A O 1
ATOM 609 N N . SER A 1 82 ? 2.606 3.286 14.206 1.00 83.88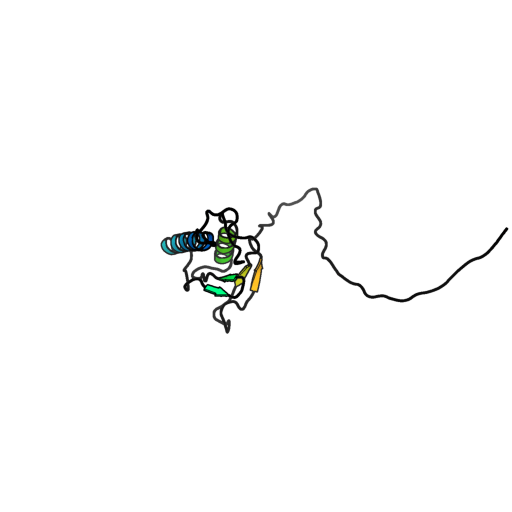 82 SER A N 1
ATOM 610 C CA . SER A 1 82 ? 2.846 4.462 15.036 1.00 83.88 82 SER A CA 1
ATOM 611 C C . SER A 1 82 ? 1.512 4.967 15.591 1.00 83.88 82 SER A C 1
ATOM 613 O O . SER A 1 82 ? 0.471 4.796 14.957 1.00 83.88 82 SER A O 1
ATOM 615 N N . ASN A 1 83 ? 1.531 5.559 16.783 1.00 77.88 83 ASN A N 1
ATOM 616 C CA . ASN A 1 83 ? 0.413 6.344 17.306 1.00 77.88 83 ASN A CA 1
ATOM 617 C C . ASN A 1 83 ? 0.739 7.843 17.216 1.00 77.88 83 ASN A C 1
ATOM 619 O O . ASN A 1 83 ? 1.851 8.226 16.859 1.00 77.88 83 ASN A O 1
ATOM 623 N N . ASP A 1 84 ? -0.234 8.682 17.555 1.00 71.06 84 ASP A N 1
ATOM 624 C CA . ASP A 1 84 ? -0.118 10.144 17.612 1.00 71.06 84 ASP A CA 1
ATOM 625 C C . ASP A 1 84 ? 0.877 10.655 18.672 1.00 71.06 84 ASP A C 1
ATOM 627 O O . ASP A 1 84 ? 1.214 11.836 18.689 1.00 71.06 84 ASP A O 1
ATOM 631 N N . GLU A 1 85 ? 1.374 9.768 19.536 1.00 67.44 85 GLU A N 1
ATOM 632 C CA . GLU A 1 85 ? 2.422 10.050 20.521 1.00 67.44 85 GLU A CA 1
ATOM 633 C C . GLU A 1 85 ? 3.842 9.767 19.998 1.00 67.44 85 GLU A C 1
ATOM 635 O O . GLU A 1 85 ? 4.814 10.080 20.688 1.00 67.44 85 GLU A O 1
ATOM 640 N N . ALA A 1 86 ? 3.993 9.155 18.818 1.00 63.38 86 ALA A N 1
ATOM 641 C CA . ALA A 1 86 ? 5.307 8.883 18.245 1.00 63.38 86 ALA A CA 1
ATOM 642 C C . ALA A 1 86 ? 6.016 10.196 17.871 1.00 63.38 86 ALA A C 1
ATOM 644 O O . ALA A 1 86 ? 5.442 11.059 17.213 1.00 63.38 86 ALA A 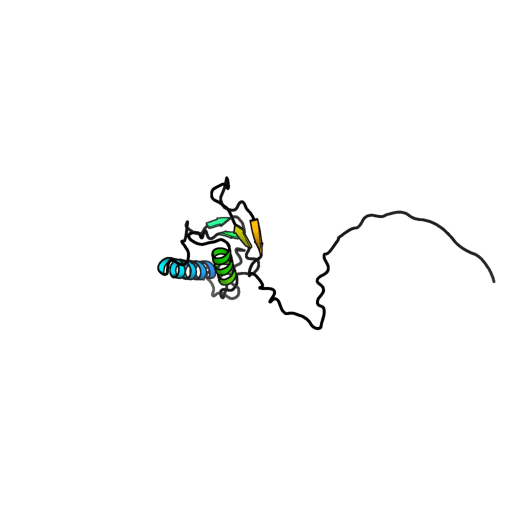O 1
ATOM 645 N N . GLU A 1 87 ? 7.283 10.336 18.278 1.00 59.94 87 GLU A N 1
ATOM 646 C CA . GLU A 1 87 ? 8.075 11.546 18.009 1.00 59.94 87 GLU A CA 1
ATOM 647 C C . GLU A 1 87 ? 8.382 11.730 16.511 1.00 59.94 87 GLU A C 1
ATOM 649 O O . GLU A 1 87 ? 8.527 12.862 16.055 1.00 59.94 87 GLU A O 1
ATOM 654 N N . GLU A 1 88 ? 8.446 10.632 15.746 1.00 65.31 88 GLU A N 1
ATOM 655 C CA . GLU A 1 88 ? 8.690 10.612 14.299 1.00 65.31 88 GLU A CA 1
ATOM 656 C C . GLU A 1 88 ? 7.873 9.494 13.623 1.00 65.31 88 GLU A C 1
ATOM 658 O O . GLU A 1 88 ? 7.588 8.448 14.223 1.00 65.31 88 GLU A O 1
ATOM 663 N N . PHE A 1 89 ? 7.521 9.692 12.349 1.00 64.06 89 PHE A N 1
ATOM 664 C CA . PHE A 1 89 ? 6.924 8.647 11.516 1.00 64.06 89 PHE A CA 1
ATOM 665 C C . PHE A 1 89 ? 7.904 7.481 11.317 1.00 64.06 89 PHE A C 1
ATOM 667 O O . PHE A 1 89 ? 9.118 7.660 11.292 1.00 64.06 89 PHE A O 1
ATOM 674 N N . GLY A 1 90 ? 7.388 6.253 11.210 1.00 67.31 90 GLY A N 1
ATOM 675 C CA . GLY A 1 90 ? 8.239 5.062 11.072 1.00 67.31 90 GLY A CA 1
ATOM 676 C C . GLY A 1 90 ? 8.879 4.581 12.383 1.00 67.31 90 GLY A C 1
ATOM 677 O O . GLY A 1 90 ? 9.592 3.570 12.387 1.00 67.31 90 GLY A O 1
ATOM 678 N N . LEU A 1 91 ? 8.566 5.225 13.512 1.00 76.56 91 LEU A N 1
ATOM 679 C CA . LEU A 1 91 ? 8.842 4.712 14.851 1.00 76.56 91 LEU A CA 1
ATOM 680 C C . LEU A 1 91 ? 7.620 3.976 15.395 1.00 76.56 91 LEU A C 1
ATOM 682 O O . LEU A 1 91 ? 6.511 4.501 15.407 1.00 76.56 91 LEU A O 1
ATOM 686 N N . GLY A 1 92 ? 7.814 2.749 15.872 1.00 84.31 92 GLY A N 1
ATOM 687 C CA . GLY A 1 92 ? 6.731 1.987 16.479 1.00 84.31 92 GLY A CA 1
ATOM 688 C C . GLY A 1 92 ? 6.861 0.485 16.302 1.00 84.31 92 GLY A C 1
ATOM 689 O O . GLY A 1 92 ? 7.948 -0.063 16.079 1.00 84.31 92 GLY A O 1
ATOM 690 N N . ARG A 1 93 ? 5.733 -0.214 16.436 1.00 91.19 93 ARG A N 1
ATOM 691 C CA . ARG A 1 93 ? 5.717 -1.677 16.377 1.00 91.19 93 ARG A CA 1
ATOM 692 C C . ARG A 1 93 ? 5.873 -2.138 14.932 1.00 91.19 93 ARG A C 1
ATOM 694 O O . ARG A 1 93 ? 4.998 -1.903 14.104 1.00 91.19 93 ARG A O 1
ATOM 701 N N . ARG A 1 94 ? 6.961 -2.856 14.655 1.00 93.06 94 ARG A N 1
ATOM 702 C CA . ARG A 1 94 ? 7.213 -3.479 13.349 1.00 93.06 94 ARG A CA 1
ATOM 703 C C . ARG A 1 94 ? 6.456 -4.800 13.231 1.00 93.06 94 ARG A C 1
ATOM 705 O O . ARG A 1 94 ? 6.540 -5.646 14.122 1.00 93.06 94 ARG A O 1
ATOM 712 N N . VAL A 1 95 ? 5.753 -4.991 12.121 1.00 95.00 95 VAL A N 1
ATOM 713 C CA . VAL A 1 95 ? 4.981 -6.197 11.808 1.00 95.00 95 VAL A CA 1
ATOM 714 C C . VAL A 1 95 ? 5.397 -6.701 10.432 1.00 95.00 95 VAL A C 1
ATOM 716 O O . VAL A 1 95 ? 5.284 -5.982 9.444 1.00 95.00 95 VAL A O 1
ATOM 719 N N . VAL A 1 96 ? 5.894 -7.937 10.367 1.00 96.25 96 VAL A N 1
ATOM 720 C CA . VAL A 1 96 ? 6.243 -8.590 9.097 1.00 96.25 96 VAL A CA 1
ATOM 721 C C . VAL A 1 96 ? 4.967 -8.937 8.336 1.00 96.25 96 VAL A C 1
ATOM 723 O O . VAL A 1 96 ? 4.006 -9.430 8.930 1.00 96.25 96 VAL A O 1
ATOM 726 N N . LEU A 1 97 ? 4.977 -8.687 7.028 1.00 95.94 97 LEU A N 1
ATOM 727 C CA . LEU A 1 97 ? 3.842 -8.892 6.138 1.00 95.94 97 LEU A CA 1
ATOM 728 C C . LEU A 1 97 ? 4.154 -9.943 5.052 1.00 95.94 97 LEU A C 1
ATOM 730 O O . LEU A 1 97 ? 5.323 -10.155 4.721 1.00 95.94 97 LEU A O 1
ATOM 734 N N . PRO A 1 98 ? 3.120 -10.567 4.460 1.00 96.19 98 PRO A N 1
ATOM 735 C CA . PRO A 1 98 ? 1.710 -10.457 4.841 1.00 96.19 98 PRO A CA 1
ATOM 736 C C . PRO A 1 98 ? 1.421 -11.137 6.183 1.00 96.19 98 PRO A C 1
ATOM 738 O O . PRO A 1 98 ? 2.124 -12.060 6.597 1.00 96.19 98 PRO A O 1
ATOM 741 N N . LEU A 1 99 ? 0.358 -10.708 6.865 1.00 92.38 99 LEU A N 1
ATOM 742 C CA . LEU A 1 99 ? -0.123 -11.437 8.031 1.00 92.38 99 LEU A CA 1
ATOM 743 C C . LEU A 1 99 ? -0.645 -12.810 7.608 1.00 92.38 99 LEU A C 1
ATOM 745 O O . LEU A 1 99 ? -1.657 -12.938 6.917 1.00 92.38 99 LEU A O 1
ATOM 749 N N . HIS A 1 100 ? 0.014 -13.860 8.084 1.00 83.12 100 HIS A N 1
ATOM 750 C CA . HIS A 1 100 ? -0.536 -15.201 8.015 1.00 83.12 100 HIS A CA 1
ATOM 751 C C . HIS A 1 100 ? -1.541 -15.362 9.151 1.00 83.12 100 HIS A C 1
ATOM 753 O O . HIS A 1 100 ? -1.165 -15.442 10.322 1.00 83.12 100 HIS A O 1
ATOM 759 N N . VAL A 1 101 ? -2.831 -15.426 8.817 1.00 61.91 101 VAL A N 1
ATOM 760 C CA . VAL A 1 101 ? -3.825 -15.918 9.770 1.00 61.91 101 VAL A CA 1
ATOM 761 C C . VAL A 1 101 ? -3.453 -17.369 10.055 1.00 61.91 101 VAL A C 1
ATOM 763 O O . VAL A 1 101 ? -3.688 -18.252 9.232 1.00 61.91 101 VAL A O 1
ATOM 766 N N . LEU A 1 102 ? -2.850 -17.624 11.217 1.00 51.22 102 LEU A N 1
ATOM 767 C CA . LEU A 1 102 ? -2.852 -18.961 11.789 1.00 51.22 102 LEU A CA 1
ATOM 768 C C . LEU A 1 102 ? -4.320 -19.277 12.046 1.00 51.22 102 LEU A C 1
ATOM 770 O O . LEU A 1 102 ? -4.895 -18.830 13.038 1.00 51.22 102 LEU A O 1
ATOM 774 N N . ALA A 1 103 ? -4.957 -19.959 11.096 1.00 45.34 103 ALA A N 1
ATOM 775 C CA . ALA A 1 103 ? -6.301 -20.459 11.280 1.00 45.34 103 ALA A CA 1
ATOM 776 C C . ALA A 1 103 ? -6.298 -21.254 12.588 1.00 45.34 103 ALA A C 1
ATOM 778 O O . ALA A 1 103 ? -5.580 -22.248 12.708 1.00 45.34 103 ALA A O 1
ATOM 779 N N . GLY A 1 104 ? -7.066 -20.791 13.574 1.00 42.56 104 GLY A N 1
ATOM 780 C CA . GLY A 1 104 ? -7.416 -21.595 14.731 1.00 42.56 104 GLY A CA 1
ATOM 781 C C . GLY A 1 104 ? -8.144 -22.831 14.224 1.00 42.56 104 GLY A C 1
ATOM 782 O O . GLY A 1 104 ? -9.344 -22.792 13.984 1.00 42.56 104 GLY A O 1
ATOM 783 N N . SER A 1 105 ? -7.392 -23.899 13.989 1.00 40.62 105 SER A N 1
ATOM 784 C CA . SER A 1 105 ? -7.924 -25.239 13.829 1.00 40.62 105 SER A CA 1
ATOM 785 C C . SER A 1 105 ? -7.618 -25.963 15.122 1.00 40.62 105 SER A C 1
ATOM 787 O O . SER A 1 105 ? -6.461 -26.252 15.434 1.00 40.62 105 SER A O 1
ATOM 789 N N . ASP A 1 106 ? -8.674 -26.235 15.879 1.00 44.47 106 ASP A N 1
ATOM 790 C CA . ASP A 1 106 ? -8.706 -27.401 16.744 1.00 44.47 106 ASP A CA 1
ATOM 791 C C . ASP A 1 106 ? -8.091 -28.598 15.991 1.00 44.47 106 ASP A C 1
ATOM 793 O O . ASP A 1 106 ? -8.509 -28.913 14.881 1.00 44.47 106 ASP A O 1
ATOM 797 N N . SER A 1 107 ? -7.047 -29.185 16.590 1.00 45.09 107 SER A N 1
ATOM 798 C CA . SER A 1 107 ? -6.561 -30.579 16.513 1.00 45.09 107 SER A CA 1
ATOM 799 C C . SER A 1 107 ? -6.992 -31.397 15.270 1.00 45.09 107 SER A C 1
ATOM 801 O O . SER A 1 107 ? -8.174 -31.632 15.066 1.00 45.09 107 SER A O 1
ATOM 803 N N . VAL A 1 108 ? -6.124 -31.988 14.433 1.00 47.69 108 VAL A N 1
ATOM 804 C CA . VAL A 1 108 ? -5.089 -32.999 14.729 1.00 47.69 108 VAL A CA 1
ATOM 805 C C . VAL A 1 108 ? -4.164 -33.158 13.498 1.00 47.69 108 VAL A C 1
ATOM 807 O O . VAL A 1 108 ? -4.654 -33.345 12.391 1.00 47.69 108 VAL A O 1
ATOM 810 N N . GLY A 1 109 ? -2.841 -33.233 13.710 1.00 45.59 109 GLY A N 1
ATOM 811 C CA . GLY A 1 109 ? -1.976 -34.168 12.965 1.00 45.59 109 GLY A CA 1
ATOM 812 C C . GLY A 1 109 ? -1.167 -33.661 11.761 1.00 45.59 109 GLY A C 1
ATOM 813 O O . GLY A 1 109 ? -1.535 -33.927 10.628 1.00 45.59 109 GLY A O 1
ATOM 814 N N . LEU A 1 110 ? -0.004 -33.055 12.024 1.00 45.34 110 LEU A N 1
ATOM 815 C CA . LEU A 1 110 ? 1.343 -33.403 11.513 1.00 45.34 110 LEU A CA 1
ATOM 816 C C . LEU A 1 110 ? 2.246 -32.181 11.703 1.00 45.34 110 LEU A C 1
ATOM 818 O O . LEU A 1 110 ? 2.030 -31.118 11.131 1.00 45.34 110 LEU A O 1
ATOM 822 N N . GLY A 1 111 ? 3.212 -32.323 12.608 1.00 45.97 111 GLY A N 1
ATOM 823 C CA . GLY A 1 111 ? 4.004 -31.218 13.120 1.00 45.97 111 GLY A CA 1
ATOM 824 C C . GLY A 1 111 ? 4.982 -30.651 12.099 1.00 45.97 111 GLY A C 1
ATOM 825 O O . GLY A 1 111 ? 5.935 -31.321 11.716 1.00 45.97 111 GLY A O 1
ATOM 826 N N . THR A 1 112 ? 4.821 -29.367 11.797 1.00 45.09 112 THR A N 1
ATOM 827 C CA . THR A 1 112 ? 5.942 -28.489 11.455 1.00 45.09 112 THR A CA 1
ATOM 828 C C . THR A 1 112 ? 6.201 -27.615 12.673 1.00 45.09 112 THR A C 1
ATOM 830 O O . THR A 1 112 ? 5.648 -26.530 12.829 1.00 45.09 112 THR A O 1
ATOM 833 N N . GLN A 1 113 ? 6.997 -28.139 13.603 1.00 40.34 113 GLN A N 1
ATOM 834 C CA . GLN A 1 113 ? 7.498 -27.373 14.736 1.00 40.34 113 GLN A CA 1
ATOM 835 C C . GLN A 1 113 ? 8.637 -26.485 14.227 1.00 40.34 113 GLN A C 1
ATOM 837 O O . GLN A 1 113 ? 9.762 -26.956 14.061 1.00 40.34 113 GLN A O 1
ATOM 842 N N . ILE A 1 114 ? 8.359 -25.203 13.981 1.00 50.75 114 ILE A N 1
ATOM 843 C CA . ILE A 1 114 ? 9.425 -24.216 13.786 1.00 50.75 114 ILE A CA 1
ATOM 844 C C . ILE A 1 114 ? 10.174 -24.099 15.117 1.00 50.75 114 ILE A C 1
ATOM 846 O O . ILE A 1 114 ? 9.608 -23.688 16.131 1.00 50.75 114 ILE A O 1
ATOM 850 N N . ARG A 1 115 ? 11.433 -24.551 15.141 1.00 36.72 115 ARG A N 1
ATOM 851 C CA . ARG A 1 115 ? 12.313 -24.380 16.301 1.00 36.72 115 ARG A CA 1
ATOM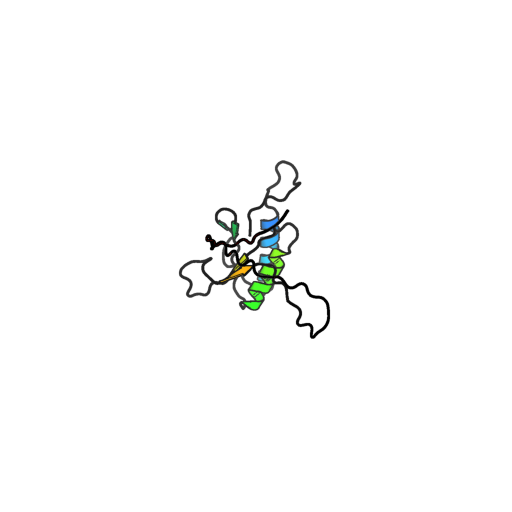 852 C C . ARG A 1 115 ? 12.956 -22.991 16.225 1.00 36.72 115 ARG A C 1
ATOM 854 O O . ARG A 1 115 ? 13.423 -22.627 15.147 1.00 36.72 115 ARG A O 1
ATOM 861 N N . PRO A 1 116 ? 13.028 -22.232 17.330 1.00 36.53 116 PRO A N 1
ATOM 862 C CA . PRO A 1 116 ? 13.846 -21.029 17.370 1.00 36.53 116 PRO A CA 1
ATOM 863 C C . PRO A 1 116 ? 15.328 -21.419 17.279 1.00 36.53 116 PRO A C 1
ATOM 865 O O . PRO A 1 116 ? 15.782 -22.337 17.966 1.00 36.53 116 PRO A O 1
ATOM 868 N N . VAL A 1 117 ? 16.073 -20.737 16.407 1.00 41.97 117 VAL A N 1
ATOM 869 C CA . VAL A 1 117 ? 17.538 -20.799 16.365 1.00 41.97 117 VAL A CA 1
ATOM 870 C C . VAL A 1 117 ? 18.055 -20.102 17.620 1.00 41.97 117 VAL A C 1
ATOM 872 O O . VAL A 1 117 ? 18.123 -18.879 17.676 1.00 41.97 117 VAL A O 1
ATOM 875 N N . THR A 1 118 ? 18.403 -20.879 18.643 1.00 45.66 118 THR A N 1
ATOM 876 C CA . THR A 1 118 ? 19.287 -20.399 19.706 1.00 45.66 118 THR A CA 1
ATOM 877 C C . THR A 1 118 ? 20.712 -20.701 19.266 1.00 45.66 118 THR A C 1
ATOM 879 O O . THR A 1 118 ? 21.157 -21.848 19.293 1.00 45.66 118 THR A O 1
ATOM 882 N N . GLN A 1 119 ? 21.406 -19.671 18.795 1.00 44.69 119 GLN A N 1
ATOM 883 C CA . GLN A 1 119 ? 22.833 -19.720 18.529 1.00 44.69 119 GLN A CA 1
ATOM 884 C C . GLN A 1 119 ? 23.558 -19.515 19.865 1.00 44.69 119 GLN A C 1
ATOM 886 O O . GLN A 1 119 ? 23.798 -18.385 20.270 1.00 44.69 119 GLN A O 1
ATOM 891 N N . ASP A 1 120 ? 23.857 -20.612 20.561 1.00 40.91 120 ASP A N 1
ATOM 892 C CA . ASP A 1 120 ? 24.713 -20.610 21.749 1.00 40.91 120 ASP A CA 1
ATOM 893 C C . ASP A 1 120 ? 25.998 -21.374 21.401 1.00 40.91 120 ASP A C 1
ATOM 895 O O . ASP A 1 120 ? 26.032 -22.603 21.320 1.00 40.91 120 ASP A O 1
ATOM 899 N N . MET A 1 121 ? 27.031 -20.612 21.044 1.00 47.91 121 MET A N 1
ATOM 900 C CA . MET A 1 121 ? 28.395 -21.095 20.846 1.00 47.91 121 MET A CA 1
ATOM 901 C C . MET A 1 121 ? 29.256 -20.533 21.972 1.00 47.91 121 MET A C 1
ATOM 903 O O . MET A 1 121 ? 30.169 -19.749 21.731 1.00 47.91 121 MET A O 1
ATOM 907 N N . ASP A 1 122 ? 28.969 -20.955 23.198 1.00 48.81 122 ASP A N 1
ATOM 908 C CA . ASP A 1 122 ? 29.925 -20.877 24.291 1.00 48.81 122 ASP A CA 1
ATOM 909 C C . ASP A 1 122 ? 29.999 -22.252 24.961 1.00 48.81 122 ASP A C 1
ATOM 911 O O . ASP A 1 122 ? 29.049 -22.724 25.571 1.00 48.81 122 ASP A O 1
ATOM 915 N N . HIS A 1 123 ? 31.102 -22.968 24.725 1.00 45.41 123 HIS A N 1
ATOM 916 C CA . HIS A 1 123 ? 31.925 -23.542 25.790 1.00 45.41 123 HIS A CA 1
ATOM 917 C C . HIS A 1 123 ? 33.075 -24.375 25.209 1.00 45.41 123 HIS A C 1
ATOM 919 O O . HIS A 1 123 ? 32.965 -25.543 24.835 1.00 45.41 123 HIS A O 1
ATOM 925 N N . LEU A 1 124 ? 34.230 -23.716 25.198 1.00 45.25 124 LEU A N 1
ATOM 926 C CA . LEU A 1 124 ? 35.551 -24.301 25.376 1.00 45.25 124 LEU A CA 1
ATOM 927 C C . LEU A 1 124 ? 35.622 -25.079 26.716 1.00 45.25 124 LEU A C 1
ATOM 929 O O . LEU A 1 124 ? 34.951 -24.709 27.677 1.00 45.25 124 LEU A O 1
ATOM 933 N N . VAL A 1 125 ? 36.569 -26.031 26.801 1.00 46.03 125 VAL A N 1
ATOM 934 C CA . VAL A 1 125 ? 37.036 -26.796 27.992 1.00 46.03 125 VAL A CA 1
ATOM 935 C C . VAL A 1 125 ? 36.157 -28.021 28.310 1.00 46.03 125 VAL A C 1
ATOM 937 O O . VAL A 1 125 ? 34.991 -27.889 28.626 1.00 46.03 125 VAL A O 1
ATOM 940 N N . GLY A 1 126 ? 36.592 -29.283 28.259 1.00 42.47 126 GLY A N 1
ATOM 941 C CA . GLY A 1 126 ? 37.898 -29.898 28.483 1.00 42.47 126 GLY A CA 1
ATOM 942 C C . GLY A 1 126 ? 37.760 -30.908 29.634 1.00 42.47 126 GLY A C 1
ATOM 943 O O . GLY A 1 126 ? 37.318 -30.503 30.701 1.00 42.47 126 GLY A O 1
ATOM 944 N N . ARG A 1 127 ? 38.123 -32.192 29.438 1.00 46.09 127 ARG A N 1
ATOM 945 C CA . ARG A 1 127 ? 38.788 -33.093 30.420 1.00 46.09 127 ARG A CA 1
ATOM 946 C C . ARG A 1 127 ? 38.726 -34.589 30.049 1.00 46.09 127 ARG A C 1
ATOM 948 O O . ARG A 1 127 ? 37.659 -35.157 29.890 1.00 46.09 127 ARG A O 1
ATOM 955 N N . HIS A 1 128 ? 39.927 -35.176 30.042 1.00 44.78 128 HIS A N 1
ATOM 956 C CA . HIS A 1 128 ? 40.370 -36.446 30.647 1.00 44.78 128 HIS A CA 1
ATOM 957 C C . HIS A 1 128 ? 39.567 -37.753 30.519 1.00 44.78 128 HIS A C 1
ATOM 959 O O . HIS A 1 128 ? 38.465 -37.875 31.035 1.00 44.78 128 HIS A O 1
ATOM 965 N N . GLY A 1 129 ? 40.309 -38.807 30.145 1.00 40.06 129 GLY A N 1
ATOM 966 C CA . GLY A 1 129 ? 40.320 -40.066 30.905 1.00 40.06 129 GLY A CA 1
ATOM 967 C C . GLY A 1 129 ? 40.403 -41.330 30.051 1.00 40.06 129 GLY A C 1
ATOM 968 O O . GLY A 1 129 ? 39.413 -41.716 29.448 1.00 40.06 129 GLY A O 1
ATOM 969 N N . GLY A 1 130 ? 41.569 -41.993 30.035 1.00 43.50 130 GLY A N 1
ATOM 970 C CA . GLY A 1 130 ? 41.717 -43.375 29.542 1.00 43.50 130 GLY A CA 1
ATOM 971 C C . GLY A 1 130 ? 40.916 -44.391 30.376 1.00 43.50 130 GLY A C 1
ATOM 972 O O . GLY A 1 130 ? 40.364 -44.031 31.417 1.00 43.50 130 GLY A O 1
ATOM 973 N N . PRO A 1 131 ? 40.837 -45.659 29.941 1.00 53.00 131 PRO A N 1
ATOM 974 C CA . PRO A 1 131 ? 41.877 -46.658 30.255 1.00 53.00 131 PRO A CA 1
ATOM 975 C C . PRO A 1 131 ? 42.231 -47.501 29.002 1.00 53.00 131 PRO A C 1
ATOM 977 O O . PRO A 1 131 ? 41.472 -47.544 28.049 1.00 53.00 131 PRO A O 1
ATOM 980 N N . GLY A 1 132 ? 43.414 -48.089 28.819 1.00 44.78 132 GLY A N 1
ATOM 981 C CA . GLY A 1 132 ? 44.065 -49.084 29.665 1.00 44.78 132 GLY A CA 1
ATOM 982 C C . GLY A 1 132 ? 43.860 -50.495 29.083 1.00 44.78 132 GLY A C 1
ATOM 983 O O . GLY A 1 132 ? 42.807 -51.077 29.300 1.00 44.78 132 GLY A O 1
ATOM 984 N N . GLY A 1 133 ? 44.891 -51.054 28.430 1.00 42.41 133 GLY A N 1
ATOM 985 C CA . GLY A 1 133 ? 45.217 -52.487 28.532 1.00 42.41 133 GLY A CA 1
ATOM 986 C C . GLY A 1 133 ? 45.050 -53.410 27.310 1.00 42.41 133 GLY A C 1
ATOM 987 O O . GLY A 1 133 ? 43.930 -53.686 26.905 1.00 42.41 133 GLY A O 1
ATOM 988 N N . LEU A 1 134 ? 46.194 -54.017 26.932 1.00 49.06 134 LEU A N 1
ATOM 989 C CA . LEU A 1 134 ? 46.415 -55.401 26.440 1.00 49.06 134 LEU A CA 1
ATOM 990 C C . LEU A 1 134 ? 45.940 -55.699 24.996 1.00 49.06 134 LEU A C 1
ATOM 992 O O . LEU A 1 134 ? 44.785 -55.471 24.672 1.00 49.06 134 LEU A O 1
ATOM 996 N N . GLN A 1 135 ? 46.740 -56.238 24.068 1.00 47.25 135 GLN A N 1
ATOM 997 C CA . GLN A 1 135 ? 47.966 -57.054 24.118 1.00 47.25 135 GLN A CA 1
ATOM 998 C C . GLN A 1 135 ? 48.929 -56.664 22.989 1.00 47.25 135 GLN A C 1
ATOM 1000 O O . GLN A 1 135 ? 48.438 -56.157 21.956 1.00 47.25 135 GLN A O 1
#